Protein AF-A0A1J7C679-F1 (afdb_monomer_lite)

Radius of gyration: 13.96 Å; chains: 1; bounding box: 32×23×38 Å

pLDDT: mean 90.27, std 6.97, range [65.94, 97.69]

Foldseek 3Di:
DKAKAWEAEEEPVPDPWQQKKKWKDFPDPQWHTDIHGYGHPPDPDTDITIGPDQWDKGKIWIWMARPVVRDTQWTFIWIWGADNVVRAIDTHPGDTDGGDQKDWDWDDPDRRHIYTYIDGD

Structure (mmCIF, N/CA/C/O backbone):
data_AF-A0A1J7C679-F1
#
_entry.id   AF-A0A1J7C679-F1
#
loop_
_atom_site.group_PDB
_atom_site.id
_atom_site.type_symbol
_atom_site.label_atom_id
_atom_site.label_alt_id
_atom_site.label_comp_id
_atom_site.label_asym_id
_atom_site.label_entity_id
_atom_site.label_seq_id
_atom_site.pdbx_PDB_ins_code
_atom_site.Cartn_x
_atom_site.Cartn_y
_atom_site.Cartn_z
_atom_site.occupancy
_atom_site.B_iso_or_equiv
_atom_site.auth_seq_id
_atom_site.auth_comp_id
_atom_site.auth_asym_id
_atom_site.auth_atom_id
_atom_site.pdbx_PDB_model_num
ATOM 1 N N . MET A 1 1 ? 10.660 0.020 -18.001 1.00 67.00 1 MET A N 1
ATOM 2 C CA . MET A 1 1 ? 9.190 -0.053 -18.111 1.00 67.00 1 MET A CA 1
ATOM 3 C C . MET A 1 1 ? 8.595 0.698 -16.942 1.00 67.00 1 MET A C 1
ATOM 5 O O . MET A 1 1 ? 9.133 0.561 -15.861 1.00 67.00 1 MET A O 1
ATOM 9 N N . SER A 1 2 ? 7.545 1.489 -17.138 1.00 84.94 2 SER A N 1
ATOM 10 C CA . SER A 1 2 ? 6.764 2.014 -16.015 1.00 84.94 2 SER A CA 1
ATOM 11 C C . SER A 1 2 ? 6.055 0.879 -15.271 1.00 84.94 2 SER A C 1
ATOM 13 O O . SER A 1 2 ? 5.774 -0.163 -15.863 1.00 84.94 2 SER A O 1
ATOM 15 N N . PHE A 1 3 ? 5.744 1.094 -13.994 1.00 89.12 3 PHE A N 1
ATOM 16 C CA . PHE A 1 3 ? 4.924 0.186 -13.192 1.00 89.12 3 PHE A CA 1
ATOM 17 C C . PHE A 1 3 ? 3.614 0.859 -12.770 1.00 89.12 3 PHE A C 1
ATOM 19 O O . PHE A 1 3 ? 3.514 2.089 -12.762 1.00 89.12 3 PHE A O 1
ATOM 26 N N . ASN A 1 4 ? 2.627 0.046 -12.397 1.00 92.50 4 ASN A N 1
ATOM 27 C CA . ASN A 1 4 ? 1.332 0.488 -11.889 1.00 92.50 4 ASN A CA 1
ATOM 28 C C . ASN A 1 4 ? 1.050 -0.266 -10.579 1.00 92.50 4 ASN A C 1
ATOM 30 O O . ASN A 1 4 ? 0.710 -1.450 -10.570 1.00 92.50 4 ASN A O 1
ATOM 34 N N . LEU A 1 5 ? 1.273 0.419 -9.455 1.00 94.94 5 LEU A N 1
ATOM 35 C CA . LEU A 1 5 ? 1.179 -0.159 -8.118 1.00 94.94 5 LEU A CA 1
ATOM 36 C C . LEU A 1 5 ? -0.256 -0.046 -7.597 1.00 94.94 5 LEU A C 1
ATOM 38 O O . LEU A 1 5 ? -0.731 1.056 -7.331 1.00 94.94 5 LEU A O 1
ATOM 42 N N . GLY A 1 6 ? -0.922 -1.182 -7.407 1.00 96.94 6 GLY A N 1
ATOM 43 C CA . GLY A 1 6 ? -2.244 -1.270 -6.793 1.00 96.94 6 GLY A CA 1
ATOM 44 C C . GLY A 1 6 ? -2.165 -1.411 -5.277 1.00 96.94 6 GLY A C 1
ATOM 45 O O . GLY A 1 6 ? -1.515 -2.320 -4.758 1.00 96.94 6 GLY A O 1
ATOM 46 N N . LEU A 1 7 ? -2.865 -0.537 -4.561 1.00 97.69 7 LEU A N 1
ATOM 47 C CA . LEU A 1 7 ? -2.924 -0.524 -3.103 1.00 97.69 7 LEU A CA 1
ATOM 48 C C . LEU A 1 7 ? -4.371 -0.581 -2.621 1.00 97.69 7 LEU A C 1
ATOM 50 O O . LEU A 1 7 ? -5.234 0.135 -3.131 1.00 97.69 7 LEU A O 1
ATOM 54 N N . ARG A 1 8 ? -4.614 -1.382 -1.583 1.00 97.25 8 ARG A N 1
ATOM 55 C CA . ARG A 1 8 ? -5.895 -1.436 -0.873 1.00 97.25 8 ARG A CA 1
ATOM 56 C C . ARG A 1 8 ? -5.655 -1.427 0.631 1.00 97.25 8 ARG A C 1
ATOM 58 O O . ARG A 1 8 ? -4.852 -2.209 1.127 1.00 97.25 8 ARG A O 1
ATOM 65 N N . LEU A 1 9 ? -6.344 -0.553 1.365 1.00 96.50 9 LEU A N 1
ATOM 66 C CA . LEU A 1 9 ? -6.329 -0.544 2.832 1.00 96.50 9 LEU A CA 1
ATOM 67 C C . LEU A 1 9 ? -7.564 -1.297 3.341 1.00 96.50 9 LEU A C 1
ATOM 69 O O . LEU A 1 9 ? -8.668 -0.766 3.300 1.00 96.50 9 LEU A O 1
ATOM 73 N N . VAL A 1 10 ? -7.388 -2.521 3.827 1.00 95.56 10 VAL A N 1
ATOM 74 C CA . VAL A 1 10 ? -8.483 -3.372 4.311 1.00 95.56 10 VAL A CA 1
ATOM 75 C C . VAL A 1 10 ? -8.690 -3.148 5.809 1.00 95.56 10 VAL A C 1
ATOM 77 O O . VAL A 1 10 ? -7.799 -3.431 6.610 1.00 95.56 10 VAL A O 1
ATOM 80 N N . ASP A 1 11 ? -9.867 -2.666 6.211 1.00 92.81 11 ASP A N 1
ATOM 81 C CA . ASP A 1 11 ? -10.230 -2.478 7.622 1.00 92.81 11 ASP A CA 1
ATOM 82 C C . ASP A 1 11 ? -10.938 -3.718 8.186 1.00 92.81 11 ASP A C 1
ATOM 84 O O . ASP A 1 11 ? -12.148 -3.898 8.044 1.00 92.81 11 ASP A O 1
ATOM 88 N N . LYS A 1 12 ? -10.187 -4.564 8.903 1.00 92.69 12 LYS A N 1
ATOM 89 C CA . LYS A 1 12 ? -10.745 -5.697 9.665 1.00 92.69 12 LYS A CA 1
ATOM 90 C C . LYS A 1 12 ? -11.084 -5.344 11.113 1.00 92.69 12 LYS A C 1
ATOM 92 O O . LYS A 1 12 ? -11.567 -6.192 11.864 1.00 92.69 12 LYS A O 1
ATOM 97 N N . VAL A 1 13 ? -10.880 -4.095 11.523 1.00 88.38 13 VAL A N 1
ATOM 98 C CA . VAL A 1 13 ? -11.258 -3.576 12.847 1.00 88.38 13 VAL A CA 1
ATOM 99 C C . VAL A 1 13 ? -12.772 -3.303 12.911 1.00 88.38 13 VAL A C 1
ATOM 101 O O . VAL A 1 13 ? -13.293 -2.961 13.974 1.00 88.38 13 VAL A O 1
ATOM 104 N N . LYS A 1 14 ? -13.502 -3.523 11.802 1.00 74.12 14 LYS A N 1
ATOM 105 C CA . LYS A 1 14 ? -14.964 -3.376 11.673 1.00 74.12 14 LYS A CA 1
ATOM 106 C C . LYS A 1 14 ? -15.444 -1.971 12.033 1.00 74.12 14 LYS A C 1
ATOM 108 O O . LYS A 1 14 ? -16.517 -1.798 12.618 1.00 74.12 14 LYS A O 1
ATOM 113 N N . ASN A 1 15 ? -14.635 -0.960 11.730 1.00 70.56 15 ASN A N 1
ATOM 114 C CA . ASN A 1 15 ? -15.115 0.410 11.797 1.00 70.56 15 ASN A CA 1
ATOM 115 C C . ASN A 1 15 ? -15.929 0.743 10.541 1.00 70.56 15 ASN A C 1
ATOM 117 O O . ASN A 1 15 ? -15.990 -0.035 9.598 1.00 70.56 15 ASN A O 1
ATOM 121 N N . LYS A 1 16 ? -16.579 1.911 10.547 1.00 72.62 16 LYS A N 1
ATOM 122 C CA . LYS A 1 16 ? -17.250 2.440 9.355 1.00 72.62 16 LYS A CA 1
ATOM 123 C C . LYS A 1 16 ? -16.250 2.582 8.205 1.00 72.62 16 LYS A C 1
ATOM 125 O O . LYS A 1 16 ? -15.144 3.081 8.430 1.00 72.62 16 LYS A O 1
ATOM 130 N N . ASP A 1 17 ? -16.692 2.236 7.003 1.00 74.12 17 ASP A N 1
ATOM 131 C CA . ASP A 1 17 ? -15.919 2.375 5.770 1.00 74.12 17 ASP A CA 1
ATOM 132 C C . ASP A 1 17 ? -15.309 3.775 5.644 1.00 74.12 17 ASP A C 1
ATOM 134 O O . ASP A 1 17 ? -15.918 4.795 5.987 1.00 74.12 17 ASP A O 1
ATOM 138 N N . GLY A 1 18 ? -14.059 3.822 5.190 1.00 80.75 18 GLY A N 1
ATOM 139 C CA . GLY A 1 18 ? -13.311 5.057 5.001 1.00 80.75 18 GLY A CA 1
ATOM 140 C C . GLY A 1 18 ? -12.852 5.765 6.278 1.00 80.75 18 GLY A C 1
ATOM 141 O O . GLY A 1 18 ? -12.348 6.888 6.158 1.00 80.75 18 GLY A O 1
ATOM 142 N N . LYS A 1 19 ? -12.986 5.169 7.477 1.00 90.50 19 LYS A N 1
ATOM 143 C CA . LYS A 1 19 ? -12.473 5.750 8.735 1.00 90.50 19 LYS A CA 1
ATOM 144 C C . LYS A 1 19 ? -10.972 6.032 8.678 1.00 90.50 19 LYS A C 1
ATOM 146 O O . LYS A 1 19 ? -10.535 7.076 9.169 1.00 90.50 19 LYS A O 1
ATOM 151 N N . TYR A 1 20 ? -10.191 5.116 8.114 1.00 93.75 20 TYR A N 1
ATOM 152 C CA . TYR A 1 20 ? -8.744 5.254 8.034 1.00 93.75 20 TYR A CA 1
ATOM 153 C C . TYR A 1 20 ? -8.308 5.707 6.639 1.00 93.75 20 TYR A C 1
ATOM 155 O O . TYR A 1 20 ? -8.978 5.454 5.634 1.00 93.75 20 TYR A O 1
ATOM 163 N N . LEU A 1 21 ? -7.189 6.426 6.590 1.00 95.50 21 LEU A N 1
ATOM 164 C CA . LEU A 1 21 ? -6.538 6.871 5.361 1.00 95.50 21 LEU A CA 1
ATOM 165 C C . LEU A 1 21 ? -5.088 6.414 5.374 1.00 95.50 21 LEU A C 1
ATOM 167 O O . LEU A 1 21 ? -4.336 6.827 6.255 1.00 95.50 21 LEU A O 1
ATOM 171 N N . LEU A 1 22 ? -4.700 5.593 4.407 1.00 96.25 22 LEU A N 1
ATOM 172 C CA . LEU A 1 22 ? -3.305 5.281 4.137 1.00 96.25 22 LEU A CA 1
ATOM 173 C C . LEU A 1 22 ? -2.719 6.399 3.277 1.00 96.25 22 LEU A C 1
ATOM 175 O O . LEU A 1 22 ? -3.236 6.698 2.209 1.00 96.25 22 LEU A O 1
ATOM 179 N N . HIS A 1 23 ? -1.630 6.985 3.744 1.00 97.12 23 HIS A N 1
ATOM 180 C CA . HIS A 1 23 ? -0.781 7.904 3.011 1.00 97.12 23 HIS A CA 1
ATOM 181 C C . HIS A 1 23 ? 0.461 7.142 2.562 1.00 97.12 23 HIS A C 1
ATOM 183 O O . HIS A 1 23 ? 1.249 6.698 3.400 1.00 97.12 23 HIS A O 1
ATOM 189 N N . PHE A 1 24 ? 0.641 7.014 1.253 1.00 96.94 24 PHE A N 1
ATOM 190 C CA . PHE A 1 24 ? 1.794 6.361 0.646 1.00 96.94 24 PHE A CA 1
ATOM 191 C C . PHE A 1 24 ? 2.574 7.408 -0.145 1.00 96.94 24 PHE A C 1
ATOM 193 O O . PHE A 1 24 ? 2.116 7.902 -1.180 1.00 96.94 24 PHE A O 1
ATOM 200 N N . LYS A 1 25 ? 3.728 7.811 0.396 1.00 94.88 25 LYS A N 1
ATOM 201 C CA . LYS A 1 25 ? 4.478 8.965 -0.103 1.00 94.88 25 LYS A CA 1
ATOM 202 C C . LYS A 1 25 ? 5.920 8.627 -0.407 1.00 94.88 25 LYS A C 1
ATOM 204 O O . LYS A 1 25 ? 6.596 7.962 0.371 1.00 94.88 25 LYS A O 1
ATOM 209 N N . THR A 1 26 ? 6.429 9.164 -1.503 1.00 89.88 26 THR A N 1
ATOM 210 C CA . THR A 1 26 ? 7.837 9.048 -1.872 1.00 89.88 26 THR A CA 1
ATOM 211 C C . THR A 1 26 ? 8.388 10.403 -2.294 1.00 89.88 26 THR A C 1
ATOM 213 O O . THR A 1 26 ? 7.660 11.306 -2.696 1.00 89.88 26 THR A O 1
ATOM 216 N N . ASN A 1 27 ? 9.697 10.569 -2.145 1.00 85.50 27 ASN A N 1
ATOM 217 C CA . ASN A 1 27 ? 10.435 11.733 -2.628 1.00 85.50 27 ASN A CA 1
ATOM 218 C C . ASN A 1 27 ? 11.148 11.450 -3.958 1.00 85.50 27 ASN A C 1
ATOM 220 O O . ASN A 1 27 ? 11.972 12.252 -4.398 1.00 85.50 27 ASN A O 1
ATOM 224 N N . ARG A 1 28 ? 10.887 10.289 -4.565 1.00 86.19 28 ARG A N 1
ATOM 225 C CA . ARG A 1 28 ? 11.504 9.881 -5.818 1.00 86.19 28 ARG A CA 1
ATOM 226 C C . ARG A 1 28 ? 10.787 10.543 -6.989 1.00 86.19 28 ARG A C 1
ATOM 228 O O . ARG A 1 28 ? 9.592 10.357 -7.179 1.00 86.19 28 ARG A O 1
ATOM 235 N N . GLU A 1 29 ? 11.544 11.281 -7.791 1.00 86.38 29 GLU A N 1
ATOM 236 C CA . GLU A 1 29 ? 11.052 11.840 -9.049 1.00 86.38 29 GLU A CA 1
ATOM 237 C C . GLU A 1 29 ? 10.512 10.733 -9.969 1.00 86.38 29 GLU A C 1
ATOM 239 O O . GLU A 1 29 ? 11.084 9.641 -10.041 1.00 86.38 29 GLU A O 1
ATOM 244 N N . GLY A 1 30 ? 9.391 11.010 -10.639 1.00 84.44 30 GLY A N 1
ATOM 245 C CA . GLY A 1 30 ? 8.701 10.040 -11.492 1.00 84.44 30 GLY A CA 1
ATOM 246 C C . GLY A 1 30 ? 7.836 9.025 -10.737 1.00 84.44 30 GLY A C 1
ATOM 247 O O . GLY A 1 30 ? 7.294 8.119 -11.364 1.00 84.44 30 GLY A O 1
ATOM 248 N N . ILE A 1 31 ? 7.686 9.148 -9.412 1.00 86.56 31 ILE A N 1
ATOM 249 C CA . ILE A 1 31 ? 6.644 8.447 -8.654 1.00 86.56 31 ILE A CA 1
ATOM 250 C C . ILE A 1 31 ? 5.823 9.478 -7.881 1.00 86.56 31 ILE A C 1
ATOM 252 O O . ILE A 1 31 ? 6.359 10.300 -7.138 1.00 86.56 31 ILE A O 1
ATOM 256 N N . GLY A 1 32 ? 4.506 9.435 -8.077 1.00 87.69 32 GLY A N 1
ATOM 257 C CA . GLY A 1 32 ? 3.566 10.287 -7.357 1.00 87.69 32 GLY A CA 1
ATOM 258 C C . GLY A 1 32 ? 3.390 9.901 -5.885 1.00 87.69 32 GLY A C 1
ATOM 259 O O . GLY A 1 32 ? 4.019 8.992 -5.351 1.00 87.69 32 GLY A O 1
ATOM 260 N N . ASN A 1 33 ? 2.467 10.591 -5.225 1.00 93.62 33 ASN A N 1
ATOM 261 C CA . ASN A 1 33 ? 1.971 10.208 -3.907 1.00 93.62 33 ASN A CA 1
ATOM 262 C C . ASN A 1 33 ? 0.530 9.736 -4.051 1.00 93.62 33 ASN A C 1
ATOM 264 O O . ASN A 1 33 ? -0.188 10.230 -4.922 1.00 93.62 33 ASN A O 1
ATOM 268 N N . ILE A 1 34 ? 0.094 8.841 -3.171 1.00 96.00 34 ILE A N 1
ATOM 269 C CA . ILE A 1 34 ? -1.281 8.357 -3.189 1.00 96.00 34 ILE A CA 1
ATOM 270 C C . ILE A 1 34 ? -1.853 8.245 -1.783 1.00 96.00 34 ILE A C 1
ATOM 272 O O . ILE A 1 34 ? -1.169 7.850 -0.837 1.00 96.00 34 ILE A O 1
ATOM 276 N N . ASP A 1 35 ? -3.129 8.597 -1.678 1.00 96.81 35 ASP A N 1
ATOM 277 C CA . ASP A 1 35 ? -3.927 8.415 -0.478 1.00 96.81 35 ASP A CA 1
ATOM 278 C C . ASP A 1 35 ? -4.992 7.343 -0.757 1.00 96.81 35 ASP A C 1
ATOM 280 O O . ASP A 1 35 ? -5.689 7.394 -1.773 1.00 96.81 35 ASP A O 1
ATOM 284 N N . VAL A 1 36 ? -5.119 6.366 0.140 1.00 96.62 36 VAL A N 1
ATOM 285 C CA . VAL A 1 36 ? -5.987 5.191 -0.027 1.00 96.62 36 VAL A CA 1
ATOM 286 C C . VAL A 1 36 ? -6.946 5.101 1.153 1.00 96.62 36 VAL A C 1
ATOM 288 O O . VAL A 1 36 ? -6.534 4.959 2.308 1.00 96.62 36 VAL A O 1
ATOM 291 N N . ASN A 1 37 ? -8.243 5.225 0.874 1.00 95.38 37 ASN A N 1
ATOM 292 C CA . ASN A 1 37 ? -9.283 5.078 1.889 1.00 95.38 37 ASN A CA 1
ATOM 293 C C . ASN A 1 37 ? -9.365 3.627 2.359 1.00 95.38 37 ASN A C 1
ATOM 295 O O . ASN A 1 37 ? -9.204 2.709 1.559 1.00 95.38 37 ASN A O 1
ATOM 299 N N . SER A 1 38 ? -9.656 3.425 3.643 1.00 94.62 38 SER A N 1
ATOM 300 C CA . SER A 1 38 ? -9.941 2.087 4.139 1.00 94.62 38 SER A CA 1
ATOM 301 C C . SER A 1 38 ? -11.275 1.566 3.618 1.00 94.62 38 SER A C 1
ATOM 303 O O . SER A 1 38 ? -12.269 2.294 3.635 1.00 94.62 38 SER A O 1
ATOM 305 N N . VAL A 1 39 ? -11.307 0.299 3.233 1.00 94.44 39 VAL A N 1
ATOM 306 C CA . VAL A 1 39 ? -12.487 -0.394 2.709 1.00 94.44 39 VAL A CA 1
ATOM 307 C C . VAL A 1 39 ? -12.746 -1.679 3.503 1.00 94.44 39 VAL A C 1
ATOM 309 O O . VAL A 1 39 ? -11.819 -2.191 4.148 1.00 94.44 39 VAL A O 1
ATOM 312 N N . PRO A 1 40 ? -13.984 -2.199 3.513 1.00 91.94 40 PRO A N 1
ATOM 313 C CA . PRO A 1 40 ? -14.267 -3.497 4.108 1.00 91.94 40 PRO A CA 1
ATOM 314 C C . PRO A 1 40 ? -13.621 -4.628 3.287 1.00 91.94 40 PRO A C 1
ATOM 316 O O . PRO A 1 40 ? -13.202 -4.444 2.148 1.00 91.94 40 PRO A O 1
ATOM 319 N N . GLU A 1 41 ? -13.496 -5.817 3.880 1.00 88.94 41 GLU A N 1
ATOM 320 C CA . GLU A 1 41 ? -12.765 -6.950 3.279 1.00 88.94 41 GLU A CA 1
ATOM 321 C C . GLU A 1 41 ? -13.376 -7.476 1.967 1.00 88.94 41 GLU A C 1
ATOM 323 O O . GLU A 1 41 ? -12.664 -8.026 1.124 1.00 88.94 41 GLU A O 1
ATOM 328 N N . ASP A 1 42 ? -14.684 -7.313 1.783 1.00 89.25 42 ASP A N 1
ATOM 329 C CA . ASP A 1 42 ? -15.419 -7.739 0.593 1.00 89.25 42 ASP A CA 1
ATOM 330 C C . ASP A 1 42 ? -15.309 -6.763 -0.588 1.00 89.25 42 ASP A C 1
ATOM 332 O O . ASP A 1 42 ? -15.573 -7.164 -1.727 1.00 89.25 42 ASP A O 1
ATOM 336 N N . ASP A 1 43 ? -14.866 -5.528 -0.344 1.00 89.56 43 ASP A N 1
ATOM 337 C CA . ASP A 1 43 ? -14.592 -4.540 -1.385 1.00 89.56 43 ASP A CA 1
ATOM 338 C C . ASP A 1 43 ? -13.291 -4.883 -2.113 1.00 89.56 43 ASP A C 1
ATOM 340 O O . ASP A 1 43 ? -12.239 -5.027 -1.495 1.00 89.56 43 ASP A O 1
ATOM 344 N N . LYS A 1 44 ? -13.350 -5.019 -3.439 1.00 86.94 44 LYS A N 1
ATOM 345 C CA . LYS A 1 44 ? -12.231 -5.451 -4.292 1.00 86.94 44 LYS A CA 1
ATOM 346 C C . LYS A 1 44 ? -11.569 -4.305 -5.052 1.00 86.94 44 LYS A C 1
ATOM 348 O O . LYS A 1 44 ? -10.754 -4.575 -5.935 1.00 86.94 44 LYS A O 1
ATOM 353 N N . GLU A 1 45 ? -11.928 -3.059 -4.767 1.00 90.56 45 GLU A N 1
ATOM 354 C CA . GLU A 1 45 ? -11.350 -1.910 -5.451 1.00 90.56 45 GLU A CA 1
ATOM 355 C C . GLU A 1 45 ? -9.936 -1.603 -4.939 1.00 90.56 45 GLU A C 1
ATOM 357 O O . GLU A 1 45 ? -9.653 -1.598 -3.740 1.00 90.56 45 GLU A O 1
ATOM 362 N N . TYR A 1 46 ? -9.035 -1.355 -5.890 1.00 95.94 46 TYR A N 1
ATOM 363 C CA . TYR A 1 46 ? -7.659 -0.936 -5.644 1.00 95.94 46 TYR A CA 1
ATOM 364 C C . TYR A 1 46 ? -7.479 0.491 -6.142 1.00 95.94 46 TYR A C 1
ATOM 366 O O . TYR A 1 46 ? -7.994 0.864 -7.200 1.00 95.94 46 TYR A O 1
ATOM 374 N N . THR A 1 47 ? -6.689 1.268 -5.411 1.00 96.81 47 THR A N 1
ATOM 375 C CA . THR A 1 47 ? -6.224 2.573 -5.874 1.00 96.81 47 THR A CA 1
ATOM 376 C C . THR A 1 47 ? -4.833 2.410 -6.468 1.00 96.81 47 THR A C 1
ATOM 378 O O . THR A 1 47 ? -3.963 1.787 -5.856 1.00 96.81 47 THR A O 1
ATOM 381 N N . PHE A 1 48 ? -4.617 2.972 -7.653 1.00 95.31 48 PHE A N 1
ATOM 382 C CA . PHE A 1 48 ? -3.393 2.759 -8.416 1.00 95.31 48 PHE A CA 1
ATOM 383 C C . PHE A 1 48 ? -2.481 3.983 -8.417 1.00 95.31 48 PHE A C 1
ATOM 385 O O . PHE A 1 48 ? -2.939 5.116 -8.568 1.00 95.31 48 PHE A O 1
ATOM 392 N N . LEU A 1 49 ? -1.183 3.727 -8.263 1.00 93.62 49 LEU A N 1
ATOM 393 C CA . LEU A 1 49 ? -0.103 4.697 -8.383 1.00 93.62 49 LEU A CA 1
ATOM 394 C C . LEU A 1 49 ? 0.754 4.350 -9.602 1.00 93.62 49 LEU A C 1
ATOM 396 O O . LEU A 1 49 ? 1.433 3.321 -9.616 1.00 93.62 49 LEU A O 1
ATOM 400 N N . ASP A 1 50 ? 0.740 5.229 -10.597 1.00 91.12 50 ASP A N 1
ATOM 401 C CA . ASP A 1 50 ? 1.588 5.111 -11.780 1.00 91.12 50 ASP A CA 1
ATOM 402 C C . ASP A 1 50 ? 3.016 5.599 -11.512 1.00 91.12 50 ASP A C 1
ATOM 404 O O . ASP A 1 50 ? 3.257 6.545 -10.751 1.00 91.1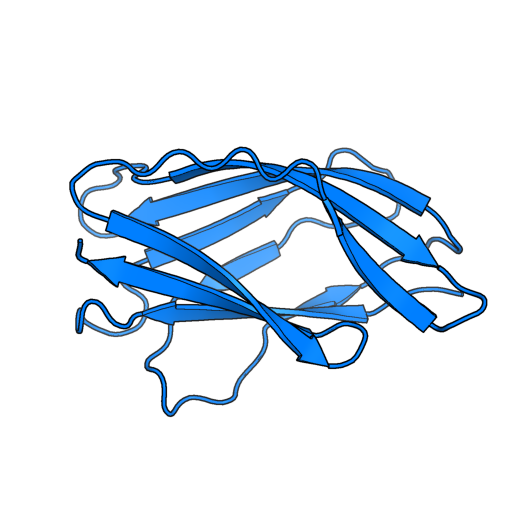2 50 ASP A O 1
ATOM 408 N N . SER A 1 51 ? 3.966 4.954 -12.184 1.00 88.75 51 SER A N 1
ATOM 409 C CA . SER A 1 51 ? 5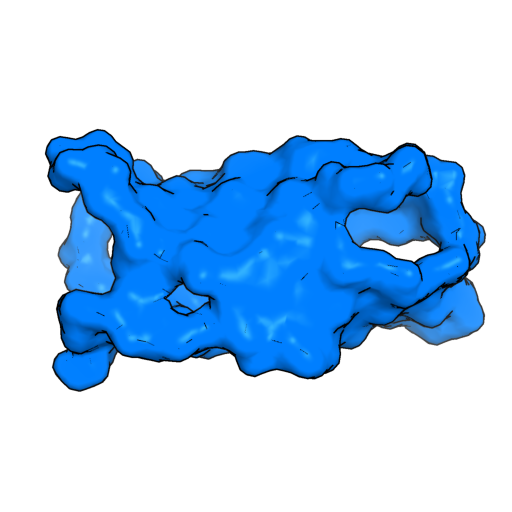.371 5.343 -12.224 1.00 88.75 51 SER A CA 1
ATOM 410 C C . SER A 1 51 ? 5.794 5.733 -13.638 1.00 88.75 51 SER A C 1
ATOM 412 O O . SER A 1 51 ? 5.365 5.125 -14.610 1.00 88.75 51 SER A O 1
ATOM 414 N N . GLU A 1 52 ? 6.697 6.701 -13.762 1.00 86.12 52 GLU A N 1
ATOM 415 C CA . GLU A 1 52 ? 7.300 7.127 -15.034 1.00 86.12 52 GLU A CA 1
ATOM 416 C C . GLU A 1 52 ? 8.747 6.617 -15.211 1.00 86.12 52 GLU A C 1
ATOM 418 O O . GLU A 1 52 ? 9.518 7.148 -16.007 1.00 86.12 52 GLU A O 1
ATOM 423 N N . THR A 1 53 ? 9.165 5.600 -14.452 1.00 77.88 53 THR A N 1
ATOM 424 C CA . THR A 1 53 ? 10.579 5.200 -14.317 1.00 77.88 53 THR A CA 1
ATOM 425 C C . THR A 1 53 ? 10.752 3.682 -14.329 1.00 77.88 53 THR A C 1
ATOM 427 O O . THR A 1 53 ? 9.829 2.938 -14.013 1.00 77.88 53 THR A O 1
ATOM 430 N N . ASP A 1 54 ? 11.915 3.215 -14.800 1.00 67.94 54 ASP A N 1
ATOM 431 C CA . ASP A 1 54 ? 12.060 1.935 -15.489 1.00 67.94 54 ASP A CA 1
ATOM 432 C C . ASP A 1 54 ? 12.685 0.769 -14.718 1.00 67.94 54 ASP A C 1
ATOM 434 O O . ASP A 1 54 ? 12.624 -0.346 -15.221 1.00 67.94 54 ASP A O 1
ATOM 438 N N . SER A 1 55 ? 13.231 0.995 -13.525 1.00 65.94 55 SER A N 1
ATOM 439 C CA . SER A 1 55 ? 13.570 -0.005 -12.501 1.00 65.94 55 SER A CA 1
ATOM 440 C C . SER A 1 55 ? 14.153 0.744 -11.315 1.00 65.94 55 SER A C 1
ATOM 442 O O . SER A 1 55 ? 14.986 1.633 -11.507 1.00 65.94 55 SER A O 1
ATOM 444 N N . MET A 1 56 ? 13.737 0.432 -10.086 1.00 83.31 56 MET A N 1
ATOM 445 C CA . MET A 1 56 ? 14.232 1.218 -8.960 1.00 83.31 56 MET A CA 1
ATOM 446 C C . MET A 1 56 ? 14.076 0.601 -7.585 1.00 83.31 56 MET A C 1
ATOM 448 O O . MET A 1 56 ? 13.331 -0.345 -7.367 1.00 83.31 56 MET A O 1
ATOM 452 N N . SER A 1 57 ? 14.789 1.210 -6.643 1.00 91.06 57 SER A N 1
ATOM 453 C CA . SER A 1 57 ? 14.620 1.012 -5.214 1.00 91.06 57 SER A CA 1
ATOM 454 C C . SER A 1 57 ? 14.493 2.376 -4.547 1.00 91.06 57 SER A C 1
ATOM 456 O O . SER A 1 57 ? 15.365 3.229 -4.739 1.00 91.06 57 SER A O 1
ATOM 458 N N . CYS A 1 58 ? 13.425 2.618 -3.792 1.00 92.12 58 CYS A N 1
ATOM 459 C CA . CYS A 1 58 ? 13.225 3.895 -3.113 1.00 92.12 58 CYS A CA 1
ATOM 460 C C . CYS A 1 58 ? 12.599 3.725 -1.729 1.00 92.12 58 CYS A C 1
ATOM 462 O O . CYS A 1 58 ? 11.887 2.763 -1.450 1.00 92.12 58 CYS A O 1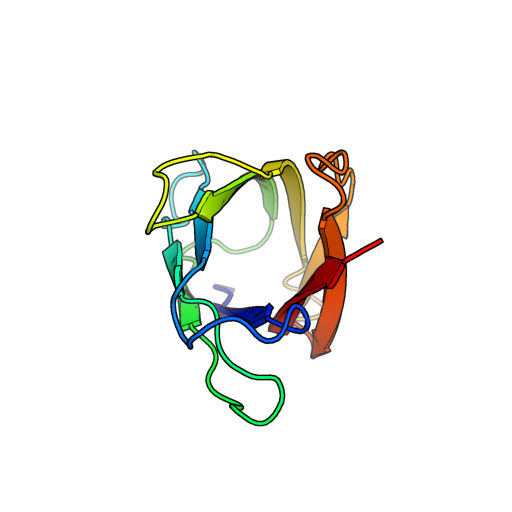
ATOM 464 N N . LYS A 1 59 ? 12.878 4.695 -0.852 1.00 93.62 59 LYS A N 1
ATOM 465 C CA . LYS A 1 59 ? 12.204 4.795 0.440 1.00 93.62 59 LYS A CA 1
ATOM 466 C C . LYS A 1 59 ? 10.800 5.338 0.229 1.00 93.62 59 LYS A C 1
ATOM 468 O O . LYS A 1 59 ? 10.613 6.347 -0.455 1.00 93.62 59 LYS A O 1
ATOM 473 N N . VAL A 1 60 ? 9.845 4.696 0.881 1.00 95.12 60 VAL A N 1
ATOM 474 C CA . VAL A 1 60 ? 8.457 5.131 0.946 1.00 95.12 60 VAL A CA 1
ATOM 475 C C . VAL A 1 60 ? 8.130 5.458 2.392 1.00 95.12 60 VAL A C 1
ATOM 477 O O . VAL A 1 60 ? 8.354 4.656 3.298 1.00 95.12 60 VAL A O 1
ATOM 480 N N . HIS A 1 61 ? 7.592 6.651 2.603 1.00 95.75 61 HIS A N 1
ATOM 481 C CA . HIS A 1 61 ? 6.934 7.023 3.841 1.00 95.75 61 HIS A CA 1
ATOM 482 C C . HIS A 1 61 ? 5.501 6.493 3.818 1.00 95.75 61 HIS A C 1
ATOM 484 O O . HIS A 1 61 ? 4.740 6.774 2.891 1.00 95.75 61 HIS A O 1
ATOM 490 N N . VAL A 1 62 ? 5.152 5.716 4.839 1.00 95.56 62 VAL A N 1
ATOM 491 C CA . VAL A 1 62 ? 3.840 5.089 4.977 1.00 95.56 62 VAL A CA 1
ATOM 492 C C . VAL A 1 62 ? 3.237 5.521 6.301 1.00 95.56 62 VAL A C 1
ATOM 494 O O . VAL A 1 62 ? 3.824 5.310 7.363 1.00 95.56 62 VAL A O 1
ATOM 497 N N . ALA A 1 63 ? 2.056 6.124 6.253 1.00 94.75 63 ALA A N 1
ATOM 498 C CA . ALA A 1 63 ? 1.345 6.532 7.454 1.00 94.75 63 ALA A CA 1
ATOM 499 C C . ALA A 1 63 ? -0.146 6.233 7.331 1.00 94.75 63 ALA A C 1
ATOM 501 O O . ALA A 1 63 ? -0.721 6.389 6.261 1.00 94.75 63 ALA A O 1
ATOM 502 N N . ILE A 1 64 ? -0.786 5.841 8.429 1.00 93.94 64 ILE A N 1
ATOM 503 C CA . ILE A 1 64 ? -2.235 5.652 8.486 1.00 93.94 64 ILE A CA 1
ATOM 504 C C . ILE A 1 64 ? -2.799 6.675 9.456 1.00 93.94 64 ILE A C 1
ATOM 506 O O . ILE A 1 64 ? -2.350 6.765 10.599 1.00 93.94 64 ILE A O 1
ATOM 510 N N . ARG A 1 65 ? -3.790 7.434 8.992 1.00 94.06 65 ARG A N 1
ATOM 511 C CA . ARG A 1 65 ? -4.502 8.441 9.775 1.00 94.06 65 ARG A CA 1
ATOM 512 C C . ARG A 1 65 ? -5.902 7.955 10.118 1.00 94.06 65 ARG A C 1
ATOM 514 O O . ARG A 1 65 ? -6.635 7.520 9.232 1.00 94.06 65 ARG A O 1
ATOM 521 N N . ASP A 1 66 ? -6.304 8.091 11.375 1.00 92.50 66 ASP A N 1
ATOM 522 C CA . ASP A 1 66 ? -7.713 8.031 11.766 1.00 92.50 66 ASP A CA 1
ATOM 523 C C . ASP A 1 66 ? -8.359 9.381 11.429 1.00 92.50 66 ASP A C 1
ATOM 525 O O . ASP A 1 66 ? -7.995 10.417 11.989 1.00 92.50 66 ASP A O 1
ATOM 529 N N . LYS A 1 67 ? -9.301 9.402 10.483 1.00 91.38 67 LYS A N 1
ATOM 530 C CA . LYS A 1 67 ? -9.930 10.655 10.042 1.00 91.38 67 LYS A CA 1
ATOM 531 C C . LYS A 1 67 ? -10.862 11.262 11.084 1.00 91.38 67 LYS A C 1
ATOM 533 O O . LYS A 1 67 ? -11.090 12.468 11.043 1.00 91.38 67 LYS A O 1
ATOM 538 N N . ASN A 1 68 ? -11.397 10.454 11.996 1.00 89.19 68 ASN A N 1
ATOM 539 C CA . ASN A 1 68 ? -12.350 10.913 13.001 1.00 89.19 68 ASN A CA 1
ATOM 540 C C . ASN A 1 68 ? -11.633 11.591 14.166 1.00 89.19 68 ASN A C 1
ATOM 542 O O . ASN A 1 68 ? -12.090 12.620 14.655 1.00 89.19 68 ASN A O 1
ATOM 546 N N . THR A 1 69 ? -10.517 11.014 14.617 1.00 88.88 69 THR A N 1
ATOM 547 C CA . THR A 1 69 ? -9.732 11.565 15.734 1.00 88.88 69 THR A CA 1
ATOM 548 C C . THR A 1 69 ? -8.611 12.489 15.262 1.00 88.88 69 THR A C 1
ATOM 550 O O . THR A 1 69 ? -8.108 13.302 16.033 1.00 88.88 69 THR A O 1
ATOM 553 N N . GLY A 1 70 ? -8.203 12.371 13.997 1.00 88.88 70 GLY A N 1
ATOM 554 C CA . GLY A 1 70 ? -7.028 13.035 13.441 1.00 88.88 70 GLY A CA 1
ATOM 555 C C . GLY A 1 70 ? -5.699 12.381 13.833 1.00 88.88 70 GLY A C 1
ATOM 556 O O . GLY A 1 70 ? -4.659 12.880 13.397 1.00 88.88 70 GLY A O 1
ATOM 557 N N . GLY A 1 71 ? -5.729 11.303 14.626 1.00 90.06 71 GLY A N 1
ATOM 558 C CA . GLY A 1 71 ? -4.555 10.583 15.114 1.00 90.06 71 GLY A CA 1
ATOM 559 C C . GLY A 1 71 ? -3.830 9.785 14.030 1.00 90.06 71 GLY A C 1
ATOM 560 O O . GLY A 1 71 ? -4.384 9.500 12.967 1.00 90.06 71 GLY A O 1
ATOM 561 N N . TRP A 1 72 ? -2.584 9.413 14.321 1.00 92.00 72 TRP A N 1
ATOM 562 C CA . TRP A 1 72 ? -1.682 8.709 13.404 1.00 92.00 72 TRP A CA 1
ATOM 563 C C . TRP A 1 72 ? -1.247 7.368 14.003 1.00 92.00 72 TRP A C 1
ATOM 565 O O . TRP A 1 72 ? -0.120 7.260 14.488 1.00 92.00 72 TRP A O 1
ATOM 575 N N . PRO A 1 73 ? -2.129 6.351 14.004 1.00 90.69 73 PRO A N 1
ATOM 576 C CA . PRO A 1 73 ? -1.821 5.037 14.567 1.00 90.69 73 PRO A CA 1
ATOM 577 C C . PRO A 1 73 ? -0.673 4.315 13.855 1.00 90.69 73 PRO A C 1
ATOM 579 O O . PRO A 1 73 ? -0.096 3.397 14.417 1.00 90.69 73 PRO A O 1
ATOM 582 N N . PHE A 1 74 ? -0.315 4.707 12.632 1.00 92.19 74 PHE A N 1
ATOM 583 C CA . PHE A 1 74 ? 0.900 4.214 11.990 1.00 92.19 74 PHE A CA 1
ATOM 584 C C . PHE A 1 74 ? 1.626 5.365 11.325 1.00 92.19 74 PHE A C 1
ATOM 586 O O . PHE A 1 74 ? 1.024 6.169 10.612 1.00 92.19 74 PHE A O 1
ATOM 593 N N . ASN A 1 75 ? 2.930 5.430 11.553 1.00 92.12 75 ASN A N 1
ATOM 594 C CA . ASN A 1 75 ? 3.812 6.383 10.908 1.00 92.12 75 ASN A CA 1
ATOM 595 C C . ASN A 1 75 ? 5.199 5.754 10.810 1.00 92.12 75 ASN A C 1
ATOM 597 O O . ASN A 1 75 ? 5.881 5.570 11.818 1.00 92.12 75 ASN A O 1
ATOM 601 N N . GLY A 1 76 ? 5.575 5.373 9.599 1.00 92.56 76 GLY A N 1
ATOM 602 C CA . GLY A 1 76 ? 6.743 4.554 9.356 1.00 92.56 76 GLY A CA 1
ATOM 603 C C . GLY A 1 76 ? 7.178 4.601 7.903 1.00 92.56 76 GLY A C 1
ATOM 604 O O . GLY A 1 76 ? 6.900 5.553 7.172 1.00 92.56 76 GLY A O 1
ATOM 605 N N . GLY A 1 77 ? 7.885 3.569 7.474 1.00 93.69 77 GLY A N 1
ATOM 606 C CA . GLY A 1 77 ? 8.319 3.476 6.092 1.00 93.69 77 GLY A CA 1
ATOM 607 C C . GLY A 1 77 ? 8.718 2.074 5.692 1.00 93.69 77 GLY A C 1
ATOM 608 O O . GLY A 1 77 ? 8.843 1.186 6.530 1.00 93.69 77 GLY A O 1
ATOM 609 N N . LEU A 1 78 ? 8.901 1.902 4.393 1.00 95.62 78 LEU A N 1
ATOM 610 C CA . LEU A 1 78 ? 9.366 0.671 3.769 1.00 95.62 78 LEU A CA 1
ATOM 611 C C . LEU A 1 78 ? 10.250 1.014 2.570 1.00 95.62 78 LEU A C 1
ATOM 613 O O . LEU A 1 78 ? 10.267 2.156 2.096 1.00 95.62 78 LEU A O 1
ATOM 617 N N . MET A 1 79 ? 10.981 0.027 2.077 1.00 95.31 79 MET A N 1
ATOM 618 C CA . MET A 1 79 ? 11.680 0.099 0.803 1.00 95.31 79 MET A CA 1
ATOM 619 C C . MET A 1 79 ? 10.811 -0.536 -0.280 1.00 95.31 79 MET A C 1
ATOM 621 O O . MET A 1 79 ? 10.394 -1.682 -0.146 1.00 95.31 79 MET A O 1
ATOM 625 N N . LEU A 1 80 ? 10.532 0.214 -1.345 1.00 94.81 80 LEU A N 1
ATOM 626 C CA . LEU A 1 80 ? 9.897 -0.292 -2.560 1.00 94.81 80 LEU A CA 1
ATOM 627 C C . LEU A 1 80 ? 10.982 -0.673 -3.553 1.00 94.81 80 LEU A C 1
ATOM 629 O O . LEU A 1 80 ? 11.844 0.154 -3.853 1.00 94.81 80 LEU A O 1
ATOM 633 N N . HIS A 1 81 ? 10.896 -1.883 -4.097 1.00 94.06 81 HIS A N 1
ATOM 634 C CA . HIS A 1 81 ? 11.755 -2.376 -5.166 1.00 94.06 81 HIS A CA 1
ATOM 635 C C . HIS A 1 81 ? 10.904 -2.782 -6.367 1.00 94.06 81 HIS A C 1
ATOM 637 O O . HIS A 1 81 ? 9.995 -3.588 -6.219 1.00 94.06 81 HIS A O 1
ATOM 643 N N . TYR A 1 82 ? 11.200 -2.237 -7.547 1.00 92.88 82 TYR A N 1
ATOM 644 C CA . TYR A 1 82 ? 10.591 -2.653 -8.810 1.00 92.88 82 TYR A CA 1
ATOM 645 C C . TYR A 1 82 ? 11.645 -3.260 -9.740 1.00 92.88 82 TYR A C 1
ATOM 647 O O . TYR A 1 82 ? 12.608 -2.587 -10.136 1.00 92.88 82 TYR A O 1
ATOM 655 N N . ASP A 1 83 ? 11.428 -4.521 -10.107 1.00 90.94 83 ASP A N 1
ATOM 656 C CA . ASP A 1 83 ? 12.215 -5.242 -11.102 1.00 90.94 83 ASP A CA 1
ATOM 657 C C . ASP A 1 83 ? 11.461 -5.288 -12.436 1.00 90.94 83 ASP A C 1
ATOM 659 O O . ASP A 1 83 ? 10.444 -5.969 -12.575 1.00 90.94 83 ASP A O 1
ATOM 663 N N . SER A 1 84 ? 11.985 -4.583 -13.437 1.00 90.06 84 SER A N 1
ATOM 664 C CA . SER A 1 84 ? 11.388 -4.521 -14.772 1.00 90.06 84 SER A CA 1
ATOM 665 C C . SER A 1 84 ? 11.586 -5.786 -15.600 1.00 90.06 84 SER A C 1
ATOM 667 O O . SER A 1 84 ? 10.867 -5.975 -16.579 1.00 90.06 84 SER A O 1
ATOM 669 N N . ALA A 1 85 ? 12.523 -6.668 -15.234 1.00 90.12 85 ALA A N 1
ATOM 670 C CA . ALA A 1 85 ? 12.721 -7.926 -15.951 1.00 90.12 85 ALA A CA 1
ATOM 671 C C . ALA A 1 85 ? 11.595 -8.929 -15.655 1.00 90.12 85 ALA A C 1
ATOM 673 O O . ALA A 1 85 ? 11.155 -9.660 -16.544 1.00 90.12 85 ALA A O 1
ATOM 674 N N . SER A 1 86 ? 11.127 -8.960 -14.406 1.00 90.94 86 SER A N 1
ATOM 675 C CA . SER A 1 86 ? 10.055 -9.847 -13.934 1.00 90.94 86 SER A CA 1
ATOM 676 C C . SER A 1 86 ? 8.685 -9.160 -13.828 1.00 90.94 86 SER A C 1
ATOM 678 O O . SER A 1 86 ? 7.652 -9.844 -13.725 1.00 90.94 86 SER A O 1
ATOM 680 N N . ASP A 1 87 ? 8.683 -7.827 -13.915 1.00 90.56 87 ASP A N 1
ATOM 681 C CA . ASP A 1 87 ? 7.537 -6.939 -13.739 1.00 90.56 87 ASP A CA 1
ATOM 682 C C . ASP A 1 87 ? 6.874 -7.113 -12.361 1.00 90.56 87 ASP A C 1
ATOM 684 O O . ASP A 1 87 ? 5.651 -7.230 -12.230 1.00 90.56 87 ASP A O 1
ATOM 688 N N . THR A 1 88 ? 7.711 -7.199 -11.323 1.00 92.50 88 THR A N 1
ATOM 689 C CA . THR A 1 88 ? 7.290 -7.403 -9.930 1.00 92.50 88 THR A CA 1
ATOM 690 C C . THR A 1 88 ? 7.720 -6.263 -9.029 1.00 92.50 88 THR A C 1
ATOM 692 O O . THR A 1 88 ? 8.810 -5.708 -9.185 1.00 92.50 88 THR A O 1
ATOM 695 N N . ILE A 1 89 ? 6.875 -5.970 -8.044 1.00 94.75 89 ILE A N 1
ATOM 696 C CA . ILE A 1 89 ? 7.195 -5.089 -6.928 1.00 94.75 89 ILE A CA 1
ATOM 697 C C . ILE A 1 89 ? 7.421 -5.938 -5.676 1.00 94.75 89 ILE A C 1
ATOM 699 O O . ILE A 1 89 ? 6.707 -6.909 -5.435 1.00 94.75 89 ILE A O 1
ATOM 703 N N . GLU A 1 90 ? 8.396 -5.546 -4.865 1.00 95.25 90 GLU A N 1
ATOM 704 C CA . GLU A 1 90 ? 8.648 -6.096 -3.537 1.00 95.25 90 GLU A CA 1
ATOM 705 C C . GLU A 1 90 ? 8.750 -4.959 -2.515 1.00 95.25 90 GLU A C 1
ATOM 707 O O . GLU A 1 90 ? 9.305 -3.892 -2.801 1.00 95.25 90 GLU A O 1
ATOM 712 N N . PHE A 1 91 ? 8.224 -5.197 -1.311 1.00 95.50 91 PHE 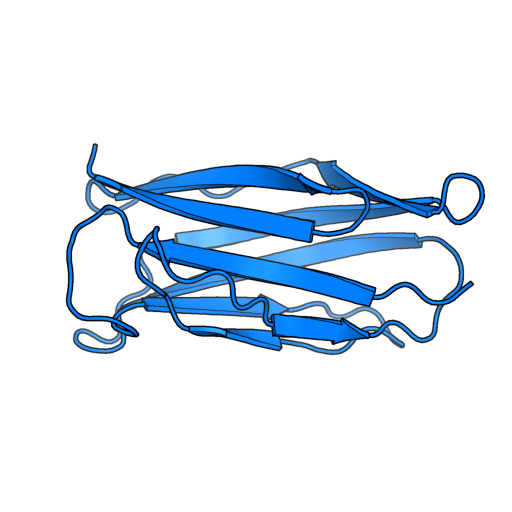A N 1
ATOM 713 C CA . PHE A 1 91 ? 8.428 -4.324 -0.161 1.00 95.50 91 PHE A CA 1
ATOM 714 C C . PHE A 1 91 ? 9.361 -4.981 0.848 1.00 95.50 91 PHE A C 1
ATOM 716 O O . PHE A 1 91 ? 9.099 -6.087 1.316 1.00 95.50 91 PHE A O 1
ATOM 723 N N . THR A 1 92 ? 10.424 -4.276 1.218 1.00 94.81 92 THR A N 1
ATOM 724 C CA . THR A 1 92 ? 11.406 -4.719 2.215 1.00 94.81 92 THR A CA 1
ATOM 725 C C . THR A 1 92 ? 11.606 -3.637 3.280 1.00 94.81 92 THR A C 1
ATOM 727 O O . THR A 1 92 ? 10.976 -2.576 3.224 1.00 94.81 92 THR A O 1
ATOM 730 N N . ASP A 1 93 ? 12.439 -3.911 4.290 1.00 93.69 93 ASP A N 1
ATOM 731 C CA . ASP A 1 93 ? 12.788 -2.968 5.365 1.00 93.69 93 ASP A CA 1
ATOM 732 C C . ASP A 1 93 ? 11.569 -2.275 6.007 1.00 93.69 93 ASP A C 1
ATOM 734 O O . ASP A 1 93 ? 11.587 -1.081 6.319 1.00 93.69 93 ASP A O 1
ATOM 738 N N . ILE A 1 94 ? 10.479 -3.029 6.181 1.00 92.81 94 ILE A N 1
A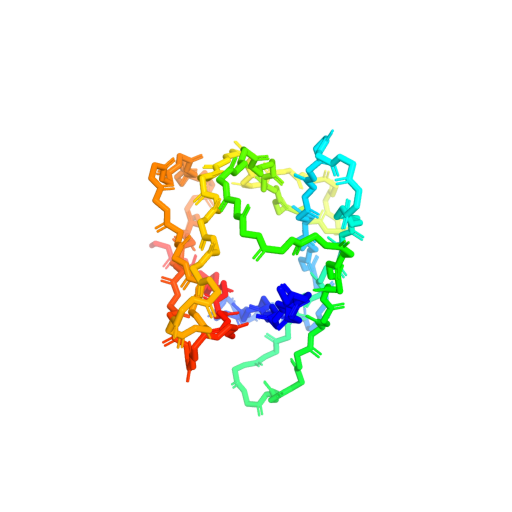TOM 739 C CA . ILE A 1 94 ? 9.209 -2.510 6.687 1.00 92.81 94 ILE A CA 1
ATOM 740 C C . ILE A 1 94 ? 9.383 -2.117 8.156 1.00 92.81 94 ILE A C 1
ATOM 742 O O . ILE A 1 94 ? 9.522 -2.960 9.041 1.00 92.81 94 ILE A O 1
ATOM 746 N N . ASN A 1 95 ? 9.328 -0.817 8.418 1.00 90.88 95 ASN A N 1
ATOM 747 C CA . ASN A 1 95 ? 9.361 -0.229 9.745 1.00 90.88 95 ASN A CA 1
ATOM 748 C C . ASN A 1 95 ? 8.031 0.474 10.023 1.00 90.88 95 ASN A C 1
ATOM 750 O O . ASN A 1 95 ? 7.900 1.684 9.836 1.00 90.88 95 ASN A O 1
ATOM 754 N N . MET A 1 96 ? 7.037 -0.303 10.450 1.00 84.94 96 MET A N 1
ATOM 755 C CA . MET A 1 96 ? 5.726 0.185 10.881 1.00 84.94 96 MET A CA 1
ATOM 756 C C . MET A 1 96 ? 5.374 -0.432 12.238 1.00 84.94 96 MET A C 1
ATOM 758 O O . MET A 1 96 ? 4.668 -1.440 12.292 1.00 84.94 96 MET A O 1
ATOM 762 N N . PRO A 1 97 ? 5.902 0.119 13.345 1.00 79.50 97 PRO A N 1
ATOM 763 C CA . PRO A 1 97 ? 5.625 -0.421 14.667 1.00 79.50 97 PRO A CA 1
ATOM 764 C C . PRO A 1 97 ? 4.127 -0.294 14.996 1.00 79.50 97 PRO A C 1
ATOM 766 O O . PRO A 1 97 ? 3.525 0.736 14.683 1.00 79.50 97 PRO A O 1
ATOM 769 N N . PRO A 1 98 ? 3.518 -1.312 15.631 1.00 76.38 98 PRO A N 1
ATOM 770 C CA . PRO A 1 98 ? 2.133 -1.236 16.076 1.00 76.38 98 PRO A CA 1
ATOM 771 C C . PRO A 1 98 ? 1.966 -0.142 17.135 1.00 76.38 98 PRO A C 1
ATOM 773 O O . PRO A 1 98 ? 2.777 -0.026 18.057 1.00 76.38 98 PRO A O 1
ATOM 776 N N . LEU A 1 99 ? 0.893 0.641 17.023 1.00 75.19 99 LEU A N 1
ATOM 777 C CA . LEU A 1 99 ? 0.476 1.614 18.033 1.00 75.19 99 LEU A CA 1
ATOM 778 C C . LEU A 1 99 ? -0.992 1.371 18.396 1.00 75.19 99 LEU A C 1
ATOM 780 O O . LEU A 1 99 ? -1.774 0.867 17.596 1.00 75.19 99 LEU A O 1
ATOM 784 N N . GLU A 1 100 ? -1.369 1.742 19.620 1.00 72.25 100 GLU A N 1
ATOM 785 C CA . GLU A 1 100 ? -2.773 1.802 20.058 1.00 72.25 100 GLU A CA 1
ATOM 786 C C . GLU A 1 100 ? -3.585 0.499 19.865 1.00 72.25 100 GLU A C 1
ATOM 788 O O . GLU A 1 100 ? -4.771 0.544 19.544 1.00 72.25 100 GLU A O 1
ATOM 793 N N . GLN A 1 101 ? -2.971 -0.674 20.091 1.00 83.88 101 GLN A N 1
ATOM 794 C CA . GLN A 1 101 ? -3.595 -2.003 19.898 1.00 83.88 101 GLN A CA 1
ATOM 795 C C . GLN A 1 101 ? -3.985 -2.310 18.443 1.00 83.88 101 GLN A C 1
ATOM 797 O O . GLN A 1 101 ? -4.768 -3.225 18.188 1.00 83.88 101 GLN A O 1
ATOM 802 N N . LEU A 1 102 ? -3.471 -1.549 17.480 1.00 88.56 102 LEU A N 1
ATOM 803 C CA . LEU A 1 102 ? -3.642 -1.823 16.063 1.00 88.56 102 LEU A CA 1
ATOM 804 C C . LEU A 1 102 ? -2.390 -2.505 15.520 1.00 88.56 102 LEU A C 1
ATOM 806 O O . LEU A 1 102 ? -1.264 -2.172 15.892 1.00 88.56 102 LEU A O 1
ATOM 810 N N . ALA A 1 103 ? -2.594 -3.432 14.592 1.00 90.62 103 ALA A N 1
ATOM 811 C CA . ALA A 1 103 ? -1.537 -4.030 13.793 1.00 90.62 103 ALA A CA 1
ATOM 812 C C . ALA A 1 103 ? -1.838 -3.847 12.305 1.00 90.62 103 ALA A C 1
ATOM 814 O O . ALA A 1 103 ? -2.998 -3.850 11.887 1.00 90.62 103 ALA A O 1
ATOM 815 N N . ILE A 1 104 ? -0.778 -3.701 11.516 1.00 92.25 104 ILE A N 1
ATOM 816 C CA . ILE A 1 104 ? -0.839 -3.619 10.062 1.00 92.25 104 ILE A CA 1
ATOM 817 C C . ILE A 1 104 ? -0.046 -4.792 9.485 1.00 92.25 104 ILE A C 1
ATOM 819 O O . ILE A 1 104 ? 1.103 -5.010 9.869 1.00 92.25 104 ILE A O 1
ATOM 823 N N . ASN A 1 105 ? -0.668 -5.558 8.594 1.00 92.75 105 ASN A N 1
ATOM 824 C CA . ASN A 1 105 ? 0.023 -6.549 7.775 1.00 92.75 105 ASN A CA 1
ATOM 825 C C . ASN A 1 105 ? 0.031 -6.083 6.319 1.00 92.75 105 ASN A C 1
ATOM 827 O O . ASN A 1 105 ? -0.921 -5.433 5.893 1.00 92.75 105 ASN A O 1
ATOM 831 N N . ILE A 1 106 ? 1.079 -6.409 5.564 1.00 95.25 106 ILE A N 1
ATOM 832 C CA . ILE A 1 106 ? 1.116 -6.146 4.123 1.00 95.25 106 ILE A CA 1
ATOM 833 C C . ILE A 1 106 ? 1.183 -7.481 3.392 1.00 95.25 106 ILE A C 1
ATOM 835 O O . ILE A 1 106 ? 2.127 -8.243 3.592 1.00 95.25 106 ILE A O 1
ATOM 839 N N . GLU A 1 107 ? 0.193 -7.759 2.548 1.00 95.25 107 GLU A N 1
ATOM 840 C CA . GLU A 1 107 ? 0.089 -9.017 1.808 1.00 95.25 107 GLU A CA 1
ATOM 841 C C . GLU A 1 107 ? 0.097 -8.762 0.295 1.00 95.25 107 GLU A C 1
ATOM 843 O O . GLU A 1 107 ? -0.697 -7.953 -0.193 1.00 95.25 107 GLU A O 1
ATOM 848 N N . PRO A 1 108 ? 0.974 -9.432 -0.477 1.00 95.62 108 PRO A N 1
ATOM 849 C CA . PRO A 1 108 ? 0.910 -9.384 -1.930 1.00 95.62 108 PRO A CA 1
ATOM 850 C C . PRO A 1 108 ? -0.289 -10.201 -2.429 1.00 95.62 108 PRO A C 1
ATOM 852 O O . PRO A 1 108 ? -0.438 -11.378 -2.104 1.00 95.62 108 PRO A O 1
ATOM 855 N N . VAL A 1 109 ? -1.117 -9.588 -3.271 1.00 93.31 109 VAL A N 1
ATOM 856 C CA . VAL A 1 109 ? -2.277 -10.229 -3.926 1.00 93.31 109 VAL A CA 1
ATOM 857 C C . VAL A 1 109 ? -1.996 -10.502 -5.411 1.00 93.31 109 VAL A C 1
ATOM 859 O O . VAL A 1 109 ? -2.662 -11.306 -6.061 1.00 93.31 109 VAL A O 1
ATOM 862 N N . GLY A 1 110 ? -0.960 -9.867 -5.958 1.00 91.69 110 GLY A N 1
ATOM 863 C CA . GLY A 1 110 ? -0.459 -10.082 -7.309 1.00 91.69 110 GLY A CA 1
ATOM 864 C C . GLY A 1 110 ? 0.956 -9.530 -7.457 1.00 91.69 110 GLY A C 1
ATOM 865 O O . GLY A 1 110 ? 1.592 -9.167 -6.474 1.00 91.69 110 GLY A O 1
ATOM 866 N N . LYS A 1 111 ? 1.449 -9.426 -8.696 1.00 92.06 111 LYS A N 1
ATOM 867 C CA . LYS A 1 111 ? 2.818 -8.949 -8.969 1.00 92.06 111 LYS A CA 1
ATOM 868 C C . LYS A 1 111 ? 3.084 -7.500 -8.538 1.00 92.06 111 LYS A C 1
ATOM 870 O O . LYS A 1 111 ? 4.223 -7.155 -8.248 1.00 92.06 111 LYS A O 1
ATOM 875 N N . GLN A 1 112 ? 2.049 -6.662 -8.554 1.00 94.50 112 GLN A N 1
ATOM 876 C CA . GLN A 1 112 ? 2.118 -5.224 -8.258 1.00 94.50 112 GLN A CA 1
ATOM 877 C C . GLN A 1 112 ? 0.910 -4.764 -7.427 1.00 94.50 112 GLN A C 1
ATOM 879 O O . GLN A 1 112 ? 0.548 -3.594 -7.457 1.00 94.50 112 GLN A O 1
ATOM 884 N N . MET A 1 113 ? 0.239 -5.685 -6.729 1.00 96.75 113 MET A N 1
ATOM 885 C CA . MET A 1 113 ? -0.970 -5.390 -5.954 1.00 96.75 113 MET A CA 1
ATOM 886 C C . MET A 1 113 ? -0.799 -5.860 -4.519 1.00 96.75 113 MET A C 1
ATOM 888 O O . MET A 1 113 ? -0.425 -7.014 -4.296 1.00 96.75 113 MET A O 1
ATOM 892 N N . PHE A 1 114 ? -1.101 -4.977 -3.571 1.00 97.56 114 PHE A N 1
ATOM 893 C CA . PHE A 1 114 ? -0.872 -5.216 -2.152 1.00 97.56 114 PHE A CA 1
ATOM 894 C C . PHE A 1 114 ? -2.063 -4.790 -1.305 1.00 97.56 114 PHE A C 1
ATOM 896 O O . PHE A 1 114 ? -2.603 -3.690 -1.462 1.00 97.56 114 PHE A O 1
ATOM 903 N N . ASP A 1 115 ? -2.399 -5.647 -0.349 1.00 97.50 115 ASP A N 1
ATOM 904 C CA . ASP A 1 115 ? -3.325 -5.332 0.724 1.00 97.50 115 ASP A CA 1
ATOM 905 C C . ASP A 1 115 ? -2.558 -4.863 1.956 1.00 97.50 115 ASP A C 1
ATOM 907 O O . ASP A 1 115 ? -1.662 -5.541 2.451 1.00 97.50 115 ASP A O 1
ATOM 911 N N . PHE A 1 116 ? -2.959 -3.715 2.483 1.00 95.94 116 PHE A N 1
ATOM 912 C CA . PHE A 1 116 ? -2.587 -3.203 3.792 1.00 95.94 116 PHE A CA 1
ATOM 913 C C . PHE A 1 116 ? -3.721 -3.569 4.745 1.00 95.94 116 PHE A C 1
ATOM 915 O O . PHE A 1 116 ? -4.777 -2.943 4.732 1.00 95.94 116 PHE A O 1
ATOM 922 N N . ILE A 1 117 ? -3.541 -4.618 5.540 1.00 95.12 117 ILE A N 1
ATOM 923 C CA . ILE A 1 117 ? -4.601 -5.208 6.356 1.00 95.12 117 ILE A CA 1
ATOM 924 C C . ILE A 1 117 ? -4.497 -4.685 7.780 1.00 95.12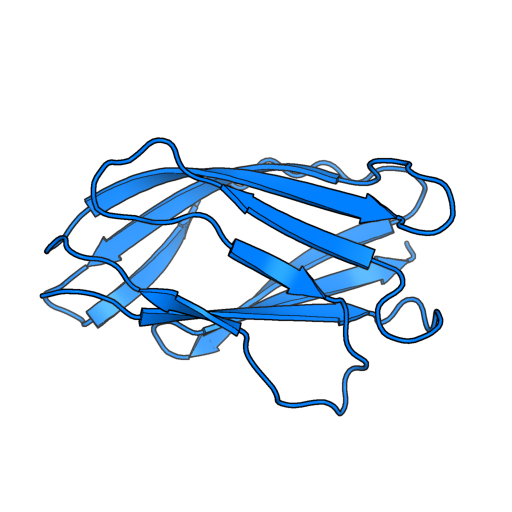 117 ILE A C 1
ATOM 926 O O . ILE A 1 117 ? -3.604 -5.062 8.542 1.00 95.12 117 ILE A O 1
ATOM 930 N N . LEU A 1 118 ? -5.435 -3.816 8.140 1.00 93.44 118 LEU A N 1
ATOM 931 C CA . LEU A 1 118 ? -5.545 -3.248 9.471 1.00 93.44 118 LEU A CA 1
ATOM 932 C C . LEU A 1 118 ? -6.350 -4.187 10.374 1.00 93.44 118 LEU A C 1
ATOM 934 O O . LEU A 1 118 ? -7.502 -4.515 10.088 1.00 93.44 118 LEU A O 1
ATOM 938 N N . THR A 1 119 ? -5.754 -4.592 11.491 1.00 92.19 119 THR A N 1
ATOM 939 C CA . THR A 1 119 ? -6.360 -5.486 12.487 1.00 92.19 119 THR A CA 1
ATOM 940 C C . THR A 1 119 ? -6.212 -4.917 13.893 1.00 92.19 119 THR A C 1
ATOM 942 O O . THR A 1 119 ? -5.433 -3.993 14.137 1.00 92.19 119 THR A O 1
ATOM 945 N N . ARG A 1 120 ? -6.983 -5.472 14.829 1.00 89.06 120 ARG A N 1
ATOM 946 C CA . ARG A 1 120 ? -6.837 -5.205 16.259 1.00 89.06 120 ARG A CA 1
ATOM 947 C C . ARG A 1 120 ? -6.060 -6.350 16.903 1.00 89.06 120 ARG A C 1
ATOM 949 O O . ARG A 1 120 ? -6.348 -7.504 16.585 1.00 89.06 120 ARG A O 1
ATOM 956 N N . GLN A 1 121 ? -5.098 -6.016 17.758 1.00 78.19 121 GLN A N 1
ATOM 957 C CA . GLN A 1 121 ? -4.358 -6.973 18.585 1.00 78.19 121 GLN A CA 1
ATOM 958 C C . GLN A 1 121 ? -5.189 -7.457 19.773 1.00 78.19 121 GLN A C 1
ATOM 960 O O . GLN A 1 121 ? -6.044 -6.676 20.259 1.00 78.19 121 GLN A O 1
#

Secondary structure (DSSP, 8-state):
---EEEEEEEETT-PPTT-EEEEEEE--TTB--EEEEEE-TT----EEEEB--SSEEEEEEEEEEETTT---SEEEEEEEEEETTTTEEEEEEEE----TTEEEEEEESSSSEEEEEEEE-

Sequence (121 aa):
MSFNLGLRLVDKVKNKDGKYLLHFKTNREGIGNIDVNSVPEDDKEYTFLDSETDSMSCKVHVAIRDKNTGGWPFNGGLMLHYDSASDTIEFTDINMPPLEQLAINIEPVGKQMFDFILTRQ